Protein AF-A0A6G1B634-F1 (afdb_monomer)

pLDDT: mean 72.4, std 10.97, range [42.94, 87.06]

Mean predicted aligned error: 10.94 Å

Secondary structure (DSSP, 8-state):
-HHHHHHHHHHIIIIIHHHHHHHHHHHHHHHHHHH----GGGHHHHHHHHHHHHHHHHHHHHHHHHHHHHHHHHHHHTT-SS--HHHHHHHHHHHHHHHHHHHHHHHHHHHH-HHHHHHHHHTT-

Organism: Crocuta crocuta (NCBI:txid9678)

Structure (mmCIF, N/CA/C/O backbone):
data_AF-A0A6G1B634-F1
#
_entry.id   AF-A0A6G1B634-F1
#
loop_
_atom_site.group_PDB
_atom_site.id
_atom_site.type_symbol
_atom_site.label_atom_id
_atom_site.label_alt_id
_atom_site.label_comp_id
_atom_site.label_asym_id
_atom_site.label_entity_id
_atom_site.label_seq_id
_atom_site.pdbx_PDB_ins_code
_atom_site.Cartn_x
_atom_site.Cartn_y
_atom_site.Cartn_z
_atom_site.occupancy
_atom_site.B_iso_or_equiv
_atom_site.auth_seq_id
_atom_site.auth_comp_id
_atom_site.auth_asym_id
_atom_site.auth_atom_id
_atom_site.pdbx_PDB_model_num
ATOM 1 N N . THR A 1 1 ? 13.042 -17.537 -17.458 1.00 61.81 1 THR A N 1
ATOM 2 C CA . THR A 1 1 ? 11.681 -18.006 -17.119 1.00 61.81 1 THR A CA 1
ATOM 3 C C . THR A 1 1 ? 11.441 -17.968 -15.617 1.00 61.81 1 THR A C 1
ATOM 5 O O . THR A 1 1 ? 10.359 -17.585 -15.198 1.00 61.81 1 THR A O 1
ATOM 8 N N . ASP A 1 2 ? 12.455 -18.244 -14.795 1.00 77.12 2 ASP A N 1
ATOM 9 C CA . ASP A 1 2 ? 12.355 -18.278 -13.323 1.00 77.12 2 ASP A CA 1
ATOM 10 C C . ASP A 1 2 ? 12.060 -16.916 -12.680 1.00 77.12 2 ASP A C 1
ATOM 12 O O . ASP A 1 2 ? 11.238 -16.825 -11.772 1.00 77.12 2 ASP A O 1
ATOM 16 N N . LEU A 1 3 ? 12.653 -15.837 -13.206 1.00 76.94 3 LEU A N 1
ATOM 17 C CA . LEU A 1 3 ? 12.415 -14.472 -12.718 1.00 76.94 3 LEU A CA 1
ATOM 18 C C . LEU A 1 3 ? 10.942 -14.048 -12.864 1.00 76.94 3 LEU A C 1
ATOM 20 O O . LEU A 1 3 ? 10.392 -13.410 -11.976 1.00 76.94 3 LEU A O 1
ATOM 24 N N . TYR A 1 4 ? 10.291 -14.447 -13.960 1.00 79.31 4 TYR A N 1
ATOM 25 C CA . TYR A 1 4 ? 8.880 -14.154 -14.224 1.00 79.31 4 TYR A CA 1
ATOM 26 C C . TYR A 1 4 ? 7.965 -14.822 -13.191 1.00 79.31 4 TYR A C 1
ATOM 28 O O . TYR A 1 4 ? 7.120 -14.161 -12.585 1.00 79.31 4 TYR A O 1
ATOM 36 N N . TRP A 1 5 ? 8.172 -16.120 -12.949 1.00 83.00 5 TRP A N 1
ATOM 37 C CA . TRP A 1 5 ? 7.410 -16.861 -11.947 1.00 83.00 5 TRP A CA 1
ATOM 38 C C . TRP A 1 5 ? 7.650 -16.303 -10.547 1.00 83.00 5 TRP A C 1
ATOM 40 O O . TRP A 1 5 ? 6.692 -16.100 -9.809 1.00 83.00 5 TRP A O 1
ATOM 50 N N . PHE A 1 6 ? 8.897 -15.977 -10.203 1.00 82.56 6 PHE A N 1
ATOM 51 C CA . PHE A 1 6 ? 9.234 -15.358 -8.923 1.00 82.56 6 PHE A CA 1
ATOM 52 C C . PHE A 1 6 ? 8.510 -14.018 -8.713 1.00 82.56 6 PHE A C 1
ATOM 54 O O . PHE A 1 6 ? 7.868 -13.829 -7.679 1.00 82.56 6 PHE A O 1
ATOM 61 N N . THR A 1 7 ? 8.532 -13.116 -9.703 1.00 79.75 7 THR A N 1
ATOM 62 C CA . THR A 1 7 ? 7.821 -11.828 -9.632 1.00 79.75 7 THR A CA 1
ATOM 63 C C . THR A 1 7 ? 6.310 -12.016 -9.480 1.00 79.75 7 THR A C 1
ATOM 65 O O . THR A 1 7 ? 5.685 -11.321 -8.677 1.00 79.75 7 THR A O 1
ATOM 68 N N . LEU A 1 8 ? 5.715 -12.980 -10.190 1.00 80.19 8 LEU A N 1
ATOM 69 C CA . LEU A 1 8 ? 4.293 -13.299 -10.044 1.00 80.19 8 LEU A CA 1
ATOM 70 C C . LEU A 1 8 ? 3.963 -13.855 -8.661 1.00 80.19 8 LEU A C 1
ATOM 72 O O . LEU A 1 8 ? 3.028 -13.370 -8.026 1.00 80.19 8 LEU A O 1
ATOM 76 N N . TYR A 1 9 ? 4.722 -14.839 -8.173 1.00 85.50 9 TYR A N 1
ATOM 77 C CA . TYR A 1 9 ? 4.512 -15.398 -6.837 1.00 85.50 9 TYR A CA 1
ATOM 78 C C . TYR A 1 9 ? 4.618 -14.315 -5.767 1.00 85.50 9 TYR A C 1
ATOM 80 O O . TYR A 1 9 ? 3.749 -14.230 -4.898 1.00 85.50 9 TYR A O 1
ATOM 88 N N . GLN A 1 10 ? 5.627 -13.447 -5.865 1.00 80.69 10 GLN A N 1
ATOM 89 C CA . GLN A 1 10 ? 5.804 -12.336 -4.940 1.00 80.69 10 GLN A CA 1
ATOM 90 C C . GLN A 1 10 ? 4.615 -11.366 -4.998 1.00 80.69 10 GLN A C 1
ATOM 92 O O . GLN A 1 10 ? 4.092 -10.991 -3.953 1.00 80.69 10 GLN A O 1
ATOM 97 N N . PHE A 1 11 ? 4.120 -11.020 -6.188 1.00 81.25 11 PHE A N 1
ATOM 98 C CA . PHE A 1 11 ? 2.931 -10.180 -6.332 1.00 81.25 11 PHE A CA 1
ATOM 99 C C . PHE A 1 11 ? 1.682 -10.833 -5.717 1.00 81.25 11 PHE A C 1
ATOM 101 O O . PHE A 1 11 ? 0.976 -10.213 -4.924 1.00 81.25 11 PHE A O 1
ATOM 108 N N . PHE A 1 12 ? 1.395 -12.099 -6.017 1.00 81.94 12 PHE A N 1
ATOM 109 C CA . PHE A 1 12 ? 0.183 -12.736 -5.500 1.00 81.94 12 PHE A CA 1
ATOM 110 C C . PHE A 1 12 ? 0.221 -12.942 -3.985 1.00 81.94 12 PHE A C 1
ATOM 112 O O . PHE A 1 12 ? -0.762 -12.644 -3.304 1.00 81.94 12 PHE A O 1
ATOM 119 N N . LEU A 1 13 ? 1.349 -13.413 -3.453 1.00 80.25 13 LEU A N 1
ATOM 120 C CA . LEU A 1 13 ? 1.494 -13.711 -2.029 1.00 80.25 13 LEU A CA 1
ATOM 121 C C . LEU A 1 13 ? 1.646 -12.442 -1.187 1.00 80.25 13 LEU A C 1
ATOM 123 O O . LEU A 1 13 ? 1.010 -12.334 -0.140 1.00 80.25 13 LEU A O 1
ATOM 127 N N . ALA A 1 14 ? 2.457 -11.479 -1.633 1.00 75.62 14 ALA A N 1
ATOM 128 C CA . ALA A 1 14 ? 2.754 -10.277 -0.855 1.00 75.62 14 ALA A CA 1
ATOM 129 C C . ALA A 1 14 ? 1.783 -9.116 -1.121 1.00 75.62 14 ALA A C 1
ATOM 131 O O . ALA A 1 14 ? 1.669 -8.227 -0.277 1.00 75.62 14 ALA A O 1
ATOM 132 N N . PHE A 1 15 ? 1.079 -9.103 -2.260 1.00 74.75 15 PHE A N 1
ATOM 133 C CA . PHE A 1 15 ? 0.182 -8.008 -2.643 1.00 74.75 15 PHE A CA 1
ATOM 134 C C . PHE A 1 15 ? -1.282 -8.459 -2.761 1.00 74.75 15 PHE A C 1
ATOM 136 O O . PHE A 1 15 ? -2.137 -7.996 -2.004 1.00 74.75 15 PHE A O 1
ATOM 143 N N . ALA A 1 16 ? -1.594 -9.388 -3.668 1.00 78.31 16 ALA A N 1
ATOM 144 C CA . ALA A 1 16 ? -2.985 -9.704 -4.007 1.00 78.31 16 ALA A CA 1
ATOM 145 C C . ALA A 1 16 ? -3.751 -10.408 -2.871 1.00 78.31 16 ALA A C 1
ATOM 147 O O . ALA A 1 16 ? -4.859 -9.997 -2.521 1.00 78.31 16 ALA A O 1
ATOM 148 N N . LEU A 1 17 ? -3.165 -11.444 -2.265 1.00 81.38 17 LEU A N 1
ATOM 149 C CA . LEU A 1 17 ? -3.787 -12.204 -1.180 1.00 81.38 17 LEU A CA 1
ATOM 150 C C . LEU A 1 17 ? -4.124 -11.317 0.030 1.00 81.38 17 LEU A C 1
ATOM 152 O O . LEU A 1 17 ? -5.295 -11.295 0.428 1.00 81.38 17 LEU A O 1
ATOM 156 N N . PRO A 1 18 ? -3.178 -10.544 0.604 1.00 79.50 18 PRO A N 1
ATOM 157 C CA . PRO A 1 18 ? -3.514 -9.660 1.711 1.00 79.50 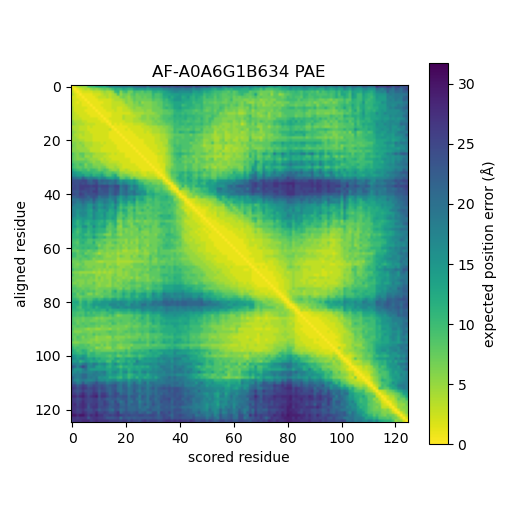18 PRO A CA 1
ATOM 158 C C . PRO A 1 18 ? -4.569 -8.620 1.306 1.00 79.50 18 PRO A C 1
ATOM 160 O O . PRO A 1 18 ? -5.499 -8.391 2.079 1.00 79.50 18 PRO A O 1
ATOM 163 N N . PHE A 1 19 ? -4.522 -8.067 0.086 1.00 79.75 19 PHE A N 1
ATOM 164 C CA . PHE A 1 19 ? -5.516 -7.093 -0.384 1.00 79.75 19 PHE A CA 1
ATOM 165 C C . PHE A 1 19 ? -6.944 -7.661 -0.385 1.00 79.75 19 PHE A C 1
ATOM 167 O O . PHE A 1 19 ? -7.877 -7.016 0.109 1.00 79.75 19 PHE A O 1
ATOM 174 N N . VAL A 1 20 ? -7.118 -8.893 -0.874 1.00 83.12 20 VAL A N 1
ATOM 175 C CA . VAL A 1 20 ? -8.417 -9.585 -0.881 1.00 83.12 20 VAL A CA 1
ATOM 176 C C . VAL A 1 20 ? -8.922 -9.821 0.543 1.00 83.12 20 VAL A C 1
ATOM 178 O O . VAL A 1 20 ? -10.076 -9.504 0.843 1.00 83.12 20 VAL A O 1
ATOM 181 N N . VAL A 1 21 ? -8.065 -10.317 1.441 1.00 83.44 21 VAL A N 1
ATOM 182 C CA . VAL A 1 21 ? -8.430 -10.580 2.845 1.00 83.44 21 VAL A CA 1
ATOM 183 C C . VAL A 1 21 ? -8.894 -9.298 3.545 1.00 83.44 21 VAL A C 1
ATOM 185 O O . VAL A 1 21 ? -9.913 -9.296 4.239 1.00 83.44 21 VAL A O 1
ATOM 188 N N . ILE A 1 22 ? -8.190 -8.189 3.325 1.00 80.06 22 ILE A N 1
ATOM 189 C CA . ILE A 1 22 ? -8.489 -6.876 3.913 1.00 80.06 22 ILE A CA 1
ATOM 190 C C . ILE A 1 22 ? -9.810 -6.325 3.386 1.00 80.06 22 ILE A C 1
ATOM 192 O O . ILE A 1 22 ? -10.651 -5.871 4.167 1.00 80.06 22 ILE A O 1
ATOM 196 N N . THR A 1 23 ? -10.009 -6.394 2.071 1.00 79.81 23 THR A N 1
ATOM 197 C CA . THR A 1 23 ? -11.237 -5.927 1.421 1.00 79.81 23 THR A CA 1
ATOM 198 C C . THR A 1 23 ? -12.437 -6.721 1.928 1.00 79.81 23 THR A C 1
ATOM 200 O O . THR A 1 23 ? -13.432 -6.136 2.362 1.00 79.81 23 THR A O 1
ATOM 203 N N . ALA A 1 24 ? -12.317 -8.051 1.989 1.00 83.06 24 ALA A N 1
ATOM 204 C CA . ALA A 1 24 ? -13.348 -8.920 2.542 1.00 83.06 24 ALA A CA 1
ATOM 205 C C . ALA A 1 24 ? -13.641 -8.588 4.015 1.00 83.06 24 ALA A C 1
ATOM 207 O O . ALA A 1 24 ? -14.805 -8.451 4.398 1.00 83.06 24 ALA A O 1
ATOM 208 N N . ALA A 1 25 ? -12.610 -8.393 4.842 1.00 82.00 25 ALA A N 1
ATOM 209 C CA . ALA A 1 25 ? -12.779 -8.019 6.244 1.00 82.00 25 ALA A CA 1
ATOM 210 C C . ALA A 1 25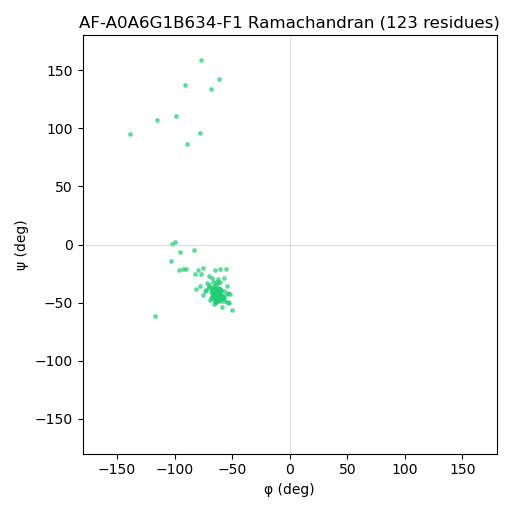 ? -13.504 -6.670 6.405 1.00 82.00 25 ALA A C 1
ATOM 212 O O . ALA A 1 25 ? -14.399 -6.553 7.247 1.00 82.00 25 ALA A O 1
ATOM 213 N N . TYR A 1 26 ? -13.180 -5.665 5.585 1.00 76.56 26 TYR A N 1
ATOM 214 C CA . TYR A 1 26 ? -13.837 -4.356 5.624 1.00 76.56 26 TYR A CA 1
ATOM 215 C C . TYR A 1 26 ? -15.312 -4.435 5.220 1.00 76.56 26 TYR A C 1
ATOM 217 O O . TYR A 1 26 ? -16.173 -3.912 5.933 1.00 76.56 26 TYR A O 1
ATOM 225 N N . VAL A 1 27 ? -15.616 -5.158 4.138 1.00 79.50 27 VAL A N 1
ATOM 226 C CA . VAL A 1 27 ? -16.997 -5.405 3.700 1.00 79.50 27 VAL A CA 1
ATOM 227 C C . VAL A 1 27 ? -17.789 -6.101 4.809 1.00 79.50 27 VAL A C 1
ATOM 229 O O . VAL A 1 27 ? -18.877 -5.644 5.160 1.00 79.50 27 VAL A O 1
ATOM 232 N N . ARG A 1 28 ? -17.221 -7.134 5.450 1.00 80.38 28 ARG A N 1
ATOM 233 C CA . ARG A 1 28 ? -17.853 -7.817 6.593 1.00 80.38 28 ARG A CA 1
ATOM 234 C C . ARG A 1 28 ? -18.098 -6.867 7.768 1.00 80.38 28 ARG A C 1
ATOM 236 O O . ARG A 1 28 ? -19.150 -6.952 8.399 1.00 80.38 28 ARG A O 1
ATOM 243 N N . ILE A 1 29 ? -17.167 -5.956 8.068 1.00 76.00 29 ILE A N 1
ATOM 244 C CA . ILE A 1 29 ? -17.319 -4.953 9.137 1.00 76.00 29 ILE A CA 1
ATOM 245 C C . ILE A 1 29 ? -18.439 -3.954 8.820 1.00 76.00 29 ILE A C 1
ATOM 247 O O . ILE A 1 29 ? -19.227 -3.634 9.715 1.00 76.00 29 ILE A O 1
ATOM 251 N N . LEU A 1 30 ? -18.510 -3.457 7.582 1.00 73.56 30 LEU A N 1
ATOM 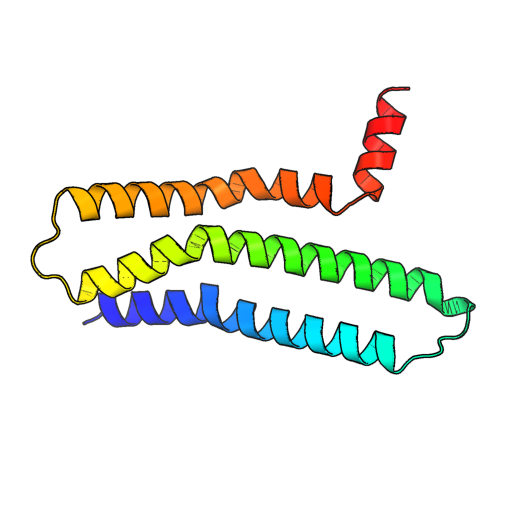252 C CA . LEU A 1 30 ? -19.557 -2.535 7.138 1.00 73.56 30 LEU A CA 1
ATOM 253 C C . LEU A 1 30 ? -20.933 -3.199 7.165 1.00 73.56 30 LEU A C 1
ATOM 255 O O . LEU A 1 30 ? -21.855 -2.657 7.773 1.00 73.56 30 LEU A O 1
ATOM 259 N N . GLN A 1 31 ? -21.046 -4.413 6.620 1.00 78.00 31 GLN A N 1
ATOM 260 C CA . GLN A 1 31 ? -22.271 -5.211 6.684 1.00 78.00 31 GLN A CA 1
ATOM 261 C C . GLN A 1 31 ? -22.719 -5.388 8.137 1.00 78.00 31 GLN A C 1
ATOM 263 O O . GLN A 1 31 ? -23.842 -5.055 8.497 1.00 78.00 31 GLN A O 1
ATOM 268 N N . ARG A 1 32 ? -21.809 -5.800 9.028 1.00 72.06 32 ARG A N 1
ATOM 269 C CA . ARG A 1 32 ? -22.128 -5.986 10.448 1.00 72.06 32 ARG A CA 1
ATOM 270 C C . ARG A 1 32 ? -22.565 -4.687 11.143 1.00 72.06 32 ARG A C 1
ATOM 272 O O . ARG A 1 32 ? -23.319 -4.759 12.108 1.00 72.06 32 ARG A O 1
ATOM 279 N N . MET A 1 33 ? -22.086 -3.524 10.693 1.00 65.62 33 MET A N 1
ATOM 280 C CA . MET A 1 33 ? -22.492 -2.211 11.208 1.00 65.62 33 MET A CA 1
ATOM 281 C C . MET A 1 33 ? -23.907 -1.837 10.767 1.00 65.62 33 MET A C 1
ATOM 283 O O . MET A 1 33 ? -24.656 -1.301 11.576 1.00 65.62 33 MET A O 1
ATOM 287 N N . MET A 1 34 ? -24.268 -2.151 9.525 1.00 68.06 34 MET A N 1
ATOM 288 C CA . MET A 1 34 ? -25.613 -1.912 9.004 1.00 68.06 34 MET A CA 1
ATOM 289 C C . MET A 1 34 ? -26.645 -2.875 9.603 1.00 68.06 34 MET A C 1
ATOM 291 O O . MET A 1 34 ? -27.786 -2.488 9.820 1.00 68.06 34 MET A O 1
ATOM 295 N N . SER A 1 35 ? -26.251 -4.116 9.908 1.00 66.38 35 SER A N 1
ATOM 296 C CA . SER A 1 35 ? -27.182 -5.173 10.332 1.00 66.38 35 SER A CA 1
ATOM 297 C C . SER A 1 35 ? -27.324 -5.360 11.849 1.00 66.38 35 SER A C 1
ATOM 299 O O . SER A 1 35 ? -28.098 -6.209 12.272 1.00 66.38 35 SER A O 1
ATOM 301 N N . SER A 1 36 ? -26.541 -4.679 12.696 1.00 58.34 36 SER A N 1
ATOM 302 C CA . SER A 1 36 ? -26.529 -4.959 14.145 1.00 58.34 36 SER A CA 1
ATOM 303 C C . SER A 1 36 ? -27.045 -3.807 15.008 1.00 58.34 36 SER A C 1
ATOM 305 O O . SER A 1 36 ? -26.295 -2.878 15.309 1.00 58.34 36 SER A O 1
ATOM 307 N N . VAL A 1 37 ? -28.248 -3.969 15.562 1.00 59.72 37 VAL A N 1
ATOM 308 C CA . VAL A 1 37 ? -28.657 -3.338 16.828 1.00 59.72 37 VAL A CA 1
ATOM 309 C C . VAL A 1 37 ? -28.026 -4.162 17.957 1.00 59.72 37 VAL A C 1
ATOM 311 O O . VAL A 1 37 ? -28.501 -5.243 18.287 1.00 59.72 37 VAL A O 1
ATOM 314 N N . ALA A 1 38 ? -26.866 -3.746 18.470 1.00 58.66 38 ALA A N 1
ATOM 315 C CA . ALA A 1 38 ? -26.132 -4.526 19.473 1.00 58.66 38 ALA A CA 1
ATOM 316 C C . ALA A 1 38 ? -26.534 -4.138 20.909 1.00 58.66 38 ALA A C 1
ATOM 318 O O . ALA A 1 38 ? -26.593 -2.939 21.197 1.00 58.66 38 ALA A O 1
ATOM 319 N N . PRO A 1 39 ? -26.720 -5.106 21.829 1.00 57.75 39 PRO A N 1
ATOM 320 C CA . PRO A 1 39 ? -26.950 -4.818 23.243 1.00 57.75 39 PRO A CA 1
ATOM 321 C C . PRO A 1 39 ? -25.754 -4.072 23.860 1.00 57.75 39 PRO A C 1
ATOM 323 O O . PRO A 1 39 ? -24.591 -4.327 23.527 1.00 57.75 39 PRO A O 1
ATOM 326 N N . ALA A 1 40 ? -26.041 -3.126 24.760 1.00 61.41 40 ALA A N 1
ATOM 327 C CA . ALA A 1 40 ? -25.069 -2.161 25.284 1.00 61.41 40 ALA A CA 1
ATOM 328 C C . ALA A 1 40 ? -23.836 -2.805 25.955 1.00 61.41 40 ALA A C 1
ATOM 330 O O . ALA A 1 40 ? -22.743 -2.240 25.883 1.00 61.41 40 ALA A O 1
ATOM 331 N N . SER A 1 41 ? -23.978 -4.006 26.528 1.00 59.47 41 SER A N 1
ATOM 332 C CA . SER A 1 41 ? -22.932 -4.707 27.290 1.00 59.47 41 SER A CA 1
ATOM 333 C C . SER A 1 41 ? -21.730 -5.169 26.453 1.00 59.47 41 SER A C 1
ATOM 335 O O . SER A 1 41 ? -20.615 -5.209 26.963 1.00 59.47 41 SER A O 1
ATOM 337 N N . GLN A 1 42 ? -21.907 -5.457 25.158 1.00 61.88 42 GLN A N 1
ATOM 338 C CA . GLN A 1 42 ? -20.810 -5.884 24.268 1.00 61.88 42 GLN A CA 1
ATOM 339 C C . GLN A 1 42 ? -20.303 -4.773 23.337 1.00 61.88 42 GLN A C 1
ATOM 341 O O . GLN A 1 42 ? -19.384 -4.979 22.535 1.00 61.88 42 GLN A O 1
ATOM 346 N N . ARG A 1 43 ? -20.877 -3.570 23.439 1.00 66.19 43 ARG A N 1
ATOM 347 C CA . ARG A 1 43 ? -20.574 -2.449 22.543 1.00 66.19 43 ARG A CA 1
ATOM 348 C C . ARG A 1 43 ? -19.110 -2.008 22.648 1.00 66.19 43 ARG A C 1
ATOM 350 O O . ARG A 1 43 ? -18.488 -1.764 21.617 1.00 66.19 43 ARG A O 1
ATOM 357 N N . SER A 1 44 ? -18.534 -1.960 23.851 1.00 65.19 44 SER A N 1
ATOM 358 C CA . SER A 1 44 ? -17.154 -1.493 24.077 1.00 65.19 44 SER A CA 1
ATOM 35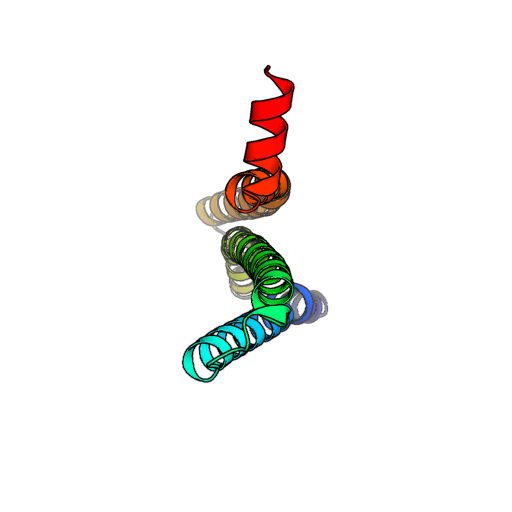9 C C . SER A 1 44 ? -16.092 -2.444 23.502 1.00 65.19 44 SER A C 1
ATOM 361 O O . SER A 1 44 ? -15.189 -1.996 22.793 1.00 65.19 44 SER A O 1
ATOM 363 N N . ILE A 1 45 ? -16.232 -3.756 23.729 1.00 67.06 45 ILE A N 1
ATOM 364 C CA . ILE A 1 45 ? -15.321 -4.789 23.206 1.00 67.06 45 ILE A CA 1
ATOM 365 C C . ILE A 1 45 ? -15.372 -4.800 21.675 1.00 67.06 45 ILE A C 1
ATOM 367 O O . ILE A 1 45 ? -14.337 -4.759 21.010 1.00 67.06 45 ILE A O 1
ATOM 371 N N . ARG A 1 46 ? -16.579 -4.748 21.099 1.00 66.75 46 ARG A N 1
ATOM 372 C CA . ARG A 1 46 ? -16.779 -4.738 19.645 1.00 66.75 46 ARG A CA 1
ATOM 373 C C . ARG A 1 46 ? -16.196 -3.489 18.980 1.00 66.75 46 ARG A C 1
ATOM 375 O O . ARG A 1 46 ? -15.605 -3.589 17.905 1.00 66.75 46 ARG A O 1
ATOM 382 N N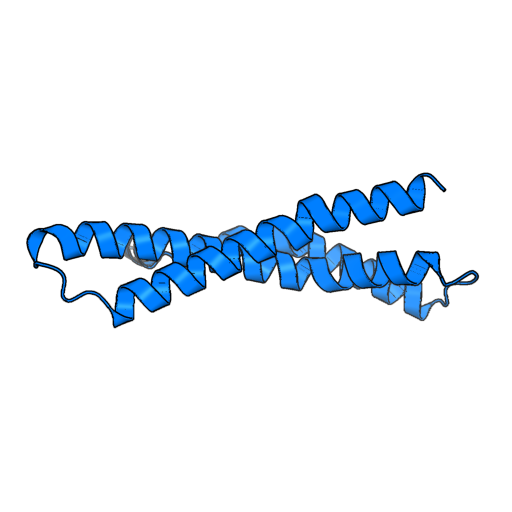 . LEU A 1 47 ? -16.320 -2.325 19.623 1.00 67.88 47 LEU A N 1
ATOM 383 C CA . LEU A 1 47 ? -15.702 -1.077 19.162 1.00 67.88 47 LEU A CA 1
ATOM 384 C C . LEU A 1 47 ? -14.170 -1.148 19.206 1.00 67.88 47 LEU A C 1
ATOM 386 O O . LEU A 1 47 ? -13.522 -0.706 18.256 1.00 67.88 47 LEU A O 1
ATOM 390 N N . ARG A 1 48 ? -13.588 -1.742 20.257 1.00 67.31 48 ARG A N 1
ATOM 391 C CA . ARG A 1 48 ? -12.133 -1.922 20.378 1.00 67.31 48 ARG A CA 1
ATOM 392 C C . ARG A 1 48 ? -11.587 -2.839 19.284 1.00 67.31 48 ARG A C 1
ATOM 394 O O . ARG A 1 48 ? -10.656 -2.437 18.590 1.00 67.31 48 ARG A O 1
ATOM 401 N N . THR A 1 49 ? -12.188 -4.010 19.073 1.00 67.69 49 THR A N 1
ATOM 402 C CA . THR A 1 49 ? -11.773 -4.940 18.007 1.00 67.69 49 THR A CA 1
ATOM 403 C C . THR A 1 49 ? -11.906 -4.294 16.629 1.00 67.69 49 THR A C 1
ATOM 405 O O . THR A 1 49 ? -10.965 -4.325 15.843 1.00 67.69 49 THR A O 1
ATOM 408 N N . LYS A 1 50 ? -13.020 -3.597 16.363 1.00 68.12 50 LYS A N 1
ATOM 409 C CA . LYS A 1 50 ? -13.234 -2.865 15.104 1.00 68.12 50 LYS A CA 1
ATOM 410 C C . LYS A 1 50 ? -12.178 -1.783 14.870 1.00 68.12 50 LYS A C 1
ATOM 412 O O . LYS A 1 50 ? -11.735 -1.598 13.738 1.00 68.12 50 LYS A O 1
ATOM 417 N N . ARG A 1 51 ? -11.775 -1.068 15.924 1.00 68.44 51 ARG A N 1
ATOM 418 C CA . ARG A 1 51 ? -10.715 -0.060 15.849 1.00 68.44 51 ARG A CA 1
ATOM 419 C C . ARG A 1 51 ? -9.383 -0.694 15.459 1.00 68.44 51 ARG A C 1
ATOM 421 O O . ARG A 1 51 ? -8.754 -0.202 14.534 1.00 68.44 51 ARG A O 1
ATOM 428 N N . VAL A 1 52 ? -9.004 -1.800 16.103 1.00 68.25 52 VAL A N 1
ATOM 429 C CA . VAL A 1 52 ? -7.783 -2.554 15.767 1.00 68.25 52 VAL A CA 1
ATOM 430 C C . VAL A 1 52 ? -7.817 -3.027 14.313 1.00 68.25 52 VAL A C 1
ATOM 432 O O . VAL A 1 52 ? -6.847 -2.814 13.590 1.00 68.25 52 VAL A O 1
ATOM 435 N N . THR A 1 53 ? -8.942 -3.578 13.842 1.00 71.31 53 THR A N 1
ATOM 436 C CA . THR A 1 53 ? -9.059 -4.023 12.446 1.00 71.31 53 THR A CA 1
ATOM 437 C C . THR A 1 53 ? -9.005 -2.858 11.459 1.00 71.31 53 THR A C 1
ATOM 439 O O . THR A 1 53 ? -8.311 -2.955 10.455 1.00 71.31 53 THR A O 1
ATOM 442 N N . ARG A 1 54 ? -9.662 -1.724 11.742 1.00 70.88 54 ARG A N 1
ATOM 443 C CA . ARG A 1 54 ? -9.558 -0.511 10.909 1.00 70.88 54 ARG A CA 1
ATOM 444 C C . ARG A 1 54 ? -8.120 0.015 10.853 1.00 70.88 54 ARG A C 1
ATOM 446 O O . ARG A 1 54 ? -7.693 0.464 9.795 1.00 70.88 54 ARG A O 1
ATOM 453 N N . THR A 1 55 ? -7.381 -0.068 11.960 1.00 68.12 55 THR A N 1
ATOM 454 C CA . THR A 1 55 ? -5.954 0.272 11.995 1.00 68.12 55 THR A CA 1
ATOM 455 C C . THR A 1 55 ? -5.122 -0.655 11.131 1.00 68.12 55 THR A C 1
ATOM 457 O O . THR A 1 55 ? -4.371 -0.165 10.294 1.00 68.12 55 THR A O 1
ATOM 460 N N . ALA A 1 56 ? -5.307 -1.967 11.263 1.00 70.44 56 ALA A N 1
ATOM 461 C CA . ALA A 1 56 ? -4.636 -2.939 10.407 1.00 70.44 56 ALA A CA 1
ATOM 462 C C . ALA A 1 56 ? -4.930 -2.681 8.917 1.00 70.44 56 ALA A C 1
ATOM 464 O O . ALA A 1 56 ? -4.006 -2.619 8.117 1.00 70.44 56 ALA A O 1
ATOM 465 N N . ILE A 1 57 ? -6.193 -2.418 8.559 1.00 70.12 57 ILE A N 1
ATOM 466 C CA . ILE A 1 57 ? -6.596 -2.094 7.182 1.00 70.12 57 ILE A CA 1
ATOM 467 C C . ILE A 1 57 ? -5.863 -0.850 6.664 1.00 70.12 57 ILE A C 1
ATOM 469 O O . ILE A 1 57 ? -5.350 -0.874 5.552 1.00 70.12 57 ILE A O 1
ATOM 473 N N . ALA A 1 58 ? -5.790 0.229 7.449 1.00 72.19 58 ALA A N 1
ATOM 474 C CA . ALA A 1 58 ? -5.107 1.448 7.018 1.00 72.19 58 ALA A CA 1
ATOM 475 C C . ALA A 1 58 ? -3.602 1.232 6.806 1.00 72.19 58 ALA A C 1
ATOM 477 O O . ALA A 1 58 ? -3.067 1.712 5.812 1.00 72.19 58 ALA A O 1
ATOM 478 N N . ILE A 1 59 ? -2.939 0.481 7.698 1.00 72.69 59 ILE A N 1
ATOM 479 C CA . ILE A 1 59 ? -1.521 0.109 7.539 1.00 72.69 59 ILE A CA 1
ATOM 480 C C . ILE A 1 59 ? -1.336 -0.632 6.219 1.00 72.69 59 ILE A C 1
ATOM 482 O O . ILE A 1 59 ? -0.452 -0.302 5.435 1.00 72.69 59 ILE A O 1
ATOM 486 N N . CYS A 1 60 ? -2.206 -1.597 5.939 1.00 73.94 60 CYS A N 1
ATOM 487 C CA . CYS A 1 60 ? -2.103 -2.362 4.714 1.00 73.94 60 CYS A CA 1
ATOM 488 C C . CYS A 1 60 ? -2.429 -1.540 3.459 1.00 73.94 60 CYS A C 1
ATOM 490 O O . CYS A 1 60 ? -1.772 -1.721 2.445 1.00 73.94 60 CYS A O 1
ATOM 492 N N . LEU A 1 61 ? -3.389 -0.610 3.503 1.00 76.25 61 LEU A N 1
ATOM 493 C CA . LEU A 1 61 ? -3.646 0.306 2.384 1.00 76.25 61 LEU A CA 1
ATOM 494 C C . LEU A 1 61 ? -2.425 1.177 2.078 1.00 76.25 61 LEU A C 1
ATOM 496 O O . LEU A 1 61 ? -2.063 1.318 0.914 1.00 76.25 61 LEU A O 1
ATOM 500 N N . VAL A 1 62 ? -1.768 1.714 3.109 1.00 77.12 62 VAL A N 1
ATOM 501 C CA . VAL A 1 62 ? -0.521 2.476 2.948 1.00 77.12 62 VAL A CA 1
ATOM 502 C C . VAL A 1 62 ? 0.578 1.589 2.365 1.00 77.12 62 VAL A C 1
ATOM 504 O O . VAL A 1 62 ? 1.212 1.986 1.392 1.00 77.12 62 VAL A O 1
ATOM 507 N N . PHE A 1 63 ? 0.723 0.359 2.868 1.00 78.62 63 PHE A N 1
ATOM 508 C CA . PHE A 1 63 ? 1.630 -0.638 2.299 1.00 78.62 63 PHE A CA 1
ATOM 509 C C . PHE A 1 63 ? 1.368 -0.842 0.803 1.00 78.62 63 PHE A C 1
ATOM 511 O O . PHE A 1 63 ? 2.296 -0.750 0.002 1.00 78.62 63 PHE A O 1
ATOM 518 N N . PHE A 1 64 ? 0.112 -1.045 0.399 1.00 78.25 64 PHE A N 1
ATOM 519 C CA . PHE A 1 64 ? -0.224 -1.242 -1.009 1.00 78.25 64 PHE A CA 1
ATOM 520 C C . PHE A 1 64 ? 0.058 -0.011 -1.857 1.00 78.25 64 PHE A C 1
ATOM 522 O O . PHE A 1 64 ? 0.635 -0.155 -2.924 1.00 78.25 64 PHE A O 1
ATOM 529 N N . VAL A 1 65 ? -0.299 1.190 -1.404 1.00 79.88 65 VAL A N 1
ATOM 530 C CA . VAL A 1 65 ? -0.050 2.421 -2.171 1.00 79.8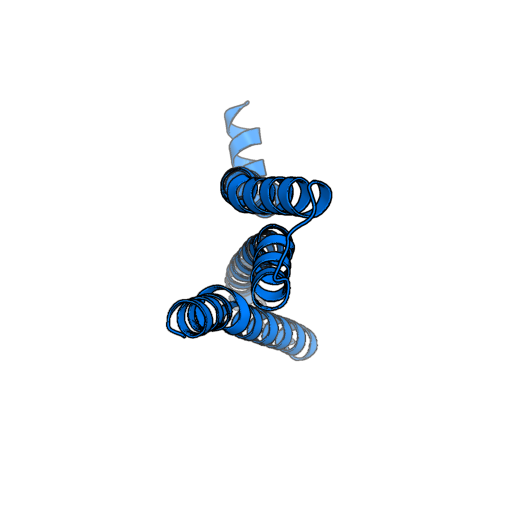8 65 VAL A CA 1
ATOM 531 C C . VAL A 1 65 ? 1.452 2.671 -2.342 1.00 79.88 65 VAL A C 1
ATOM 533 O O . VAL A 1 65 ? 1.883 3.062 -3.424 1.00 79.88 65 VAL A O 1
ATOM 536 N N . CYS A 1 66 ? 2.259 2.388 -1.316 1.00 82.69 66 CYS A N 1
ATOM 537 C CA . CYS A 1 66 ? 3.712 2.538 -1.381 1.00 82.69 66 CYS A CA 1
ATOM 538 C C . CYS A 1 66 ? 4.386 1.486 -2.274 1.00 82.69 66 CYS A C 1
ATOM 540 O O . CYS A 1 66 ? 5.340 1.811 -2.977 1.00 82.69 66 CYS A O 1
ATOM 542 N N . TRP A 1 67 ? 3.898 0.243 -2.269 1.00 82.25 67 TRP A N 1
ATOM 543 C CA . TRP A 1 67 ? 4.501 -0.863 -3.023 1.00 82.25 67 TRP A CA 1
ATOM 544 C C . TRP A 1 67 ? 3.910 -1.075 -4.424 1.00 82.25 67 TRP A C 1
ATOM 546 O O . TRP A 1 67 ? 4.574 -1.655 -5.282 1.00 82.25 67 TRP A O 1
ATOM 556 N N . ALA A 1 68 ? 2.696 -0.596 -4.696 1.00 81.38 68 ALA A N 1
ATOM 557 C CA . ALA A 1 68 ? 2.041 -0.698 -6.000 1.00 81.38 68 ALA A CA 1
ATOM 558 C C . ALA A 1 68 ? 2.897 -0.165 -7.162 1.00 81.38 68 ALA A C 1
ATOM 560 O O . ALA A 1 68 ? 3.068 -0.910 -8.128 1.00 81.38 68 ALA A O 1
ATOM 561 N N . PRO A 1 69 ? 3.477 1.054 -7.109 1.00 83.81 69 PRO A N 1
ATOM 562 C CA . PRO A 1 69 ? 4.283 1.549 -8.222 1.00 83.81 69 PRO A CA 1
ATOM 563 C C . PRO A 1 69 ? 5.514 0.674 -8.475 1.00 83.81 69 PRO A C 1
ATOM 565 O O . PRO A 1 69 ? 5.884 0.476 -9.628 1.00 83.81 69 PRO A O 1
ATOM 568 N N . TYR A 1 70 ? 6.105 0.085 -7.430 1.00 84.38 70 TYR A N 1
ATOM 569 C CA . TYR A 1 70 ? 7.225 -0.843 -7.579 1.00 84.38 70 TYR A CA 1
ATOM 570 C C . TYR A 1 70 ? 6.803 -2.121 -8.313 1.00 84.38 70 TYR A C 1
ATOM 572 O O . TYR A 1 70 ? 7.414 -2.472 -9.320 1.00 84.38 70 TYR A O 1
ATOM 580 N N . TYR A 1 71 ? 5.727 -2.781 -7.871 1.00 81.06 71 TYR A N 1
ATOM 581 C CA . TYR A 1 71 ? 5.247 -4.012 -8.509 1.00 81.06 71 TYR A CA 1
ATOM 582 C C . TYR A 1 71 ? 4.766 -3.787 -9.948 1.00 81.06 71 TYR A C 1
ATOM 584 O O . TYR A 1 71 ? 5.035 -4.613 -10.819 1.00 81.06 71 TYR A O 1
ATOM 592 N N . VAL A 1 72 ? 4.104 -2.659 -10.225 1.00 83.69 72 VAL A N 1
ATOM 593 C CA . VAL A 1 72 ? 3.699 -2.286 -11.590 1.00 83.69 72 VAL A CA 1
ATOM 594 C C . VAL A 1 72 ? 4.928 -2.097 -12.475 1.00 83.69 72 VAL A C 1
ATOM 596 O O . VAL A 1 72 ? 4.990 -2.675 -13.559 1.00 83.69 72 VAL A O 1
ATOM 599 N N . LEU A 1 73 ? 5.937 -1.353 -12.009 1.00 83.69 73 LEU A N 1
ATOM 600 C CA . LEU A 1 73 ? 7.160 -1.143 -12.782 1.00 83.69 73 LEU A CA 1
ATOM 601 C C . LEU A 1 73 ? 7.934 -2.448 -12.993 1.00 83.69 73 LEU A C 1
ATOM 603 O O . LEU A 1 73 ? 8.402 -2.703 -14.102 1.00 83.69 73 LEU A O 1
ATOM 607 N N . GLN A 1 74 ? 7.992 -3.317 -11.985 1.00 81.50 74 GLN A N 1
ATOM 608 C CA . GLN A 1 74 ? 8.620 -4.633 -12.084 1.00 81.50 74 GLN A CA 1
ATOM 609 C C . GLN A 1 74 ? 7.927 -5.528 -13.126 1.00 81.50 74 GLN A C 1
ATOM 611 O O . GLN A 1 74 ? 8.602 -6.202 -13.904 1.00 81.50 74 GLN A O 1
ATOM 616 N N . LEU A 1 75 ? 6.592 -5.482 -13.210 1.00 80.25 75 LEU A N 1
ATOM 617 C CA . LEU A 1 75 ? 5.836 -6.169 -14.259 1.00 80.25 75 LEU A CA 1
ATOM 618 C C . LEU A 1 75 ? 6.102 -5.568 -15.644 1.00 80.25 75 LEU A C 1
ATOM 620 O O . LEU A 1 75 ? 6.303 -6.314 -16.597 1.00 80.25 75 LEU A O 1
ATOM 624 N N . THR A 1 76 ? 6.161 -4.239 -15.770 1.00 80.69 76 THR A N 1
ATOM 625 C CA . THR A 1 76 ? 6.468 -3.592 -17.060 1.00 80.69 76 THR A CA 1
ATOM 626 C C . THR A 1 76 ? 7.899 -3.858 -17.532 1.00 80.69 76 THR A C 1
ATOM 628 O O . THR A 1 76 ? 8.124 -4.004 -18.731 1.00 80.69 76 THR A O 1
ATOM 631 N N . GLN A 1 77 ? 8.859 -4.005 -16.611 1.00 79.88 77 GLN A N 1
ATOM 632 C CA . GLN A 1 77 ? 10.247 -4.338 -16.934 1.00 79.88 77 GLN A CA 1
ATOM 633 C C . GLN A 1 77 ? 10.363 -5.692 -17.650 1.00 79.88 77 GLN A C 1
ATOM 635 O O . GLN A 1 77 ? 11.223 -5.846 -18.511 1.00 79.88 77 GLN A O 1
ATOM 640 N N . LEU A 1 78 ? 9.482 -6.655 -17.350 1.00 75.31 78 LEU A N 1
ATOM 641 C CA . LEU A 1 78 ? 9.466 -7.964 -18.019 1.00 75.31 78 LEU A CA 1
ATOM 642 C C . LEU A 1 78 ? 9.121 -7.869 -19.517 1.00 75.31 78 LEU A C 1
ATOM 644 O O . LEU A 1 78 ? 9.481 -8.768 -20.273 1.00 75.31 78 LEU A O 1
ATOM 648 N N . TYR A 1 79 ? 8.460 -6.790 -19.949 1.00 76.56 79 TYR A N 1
ATOM 649 C CA . TYR A 1 79 ? 8.069 -6.561 -21.345 1.00 76.56 79 TYR A CA 1
ATOM 650 C C . TYR A 1 79 ? 8.969 -5.552 -22.076 1.00 76.56 79 TYR A C 1
ATOM 652 O O . TYR A 1 79 ? 8.920 -5.464 -23.302 1.00 76.56 79 TYR A O 1
ATOM 660 N N . ILE A 1 80 ? 9.800 -4.790 -21.356 1.00 78.25 80 ILE A N 1
ATOM 661 C CA . ILE A 1 80 ? 10.671 -3.760 -21.934 1.00 78.25 80 ILE A CA 1
ATOM 662 C C . ILE A 1 80 ? 12.086 -4.318 -22.110 1.00 78.25 80 ILE A C 1
ATOM 664 O O . ILE A 1 80 ? 12.825 -4.496 -21.147 1.00 78.25 80 ILE A O 1
ATOM 668 N N . SER A 1 81 ? 12.511 -4.519 -23.359 1.00 70.38 81 SER A N 1
ATOM 669 C CA . SER A 1 81 ? 13.866 -5.006 -23.664 1.00 70.38 81 SER A CA 1
ATOM 670 C C . SER A 1 81 ? 14.964 -3.942 -23.508 1.00 70.38 81 SER A C 1
ATOM 672 O O . SER A 1 81 ? 16.136 -4.294 -23.392 1.00 70.38 81 SER A O 1
ATOM 674 N N . ARG A 1 82 ? 14.619 -2.643 -23.532 1.00 76.31 82 ARG A N 1
ATOM 675 C CA . ARG A 1 82 ? 15.565 -1.519 -23.378 1.00 76.31 82 ARG A CA 1
ATOM 676 C C . ARG A 1 82 ? 14.977 -0.419 -22.483 1.00 76.31 82 ARG A C 1
ATOM 678 O O . ARG A 1 82 ? 14.223 0.417 -22.980 1.00 76.31 82 ARG A O 1
ATOM 685 N N . PRO A 1 83 ? 15.282 -0.408 -21.175 1.00 76.31 83 PRO A N 1
ATOM 686 C CA . PRO A 1 83 ? 14.779 0.622 -20.275 1.00 76.31 83 PRO A CA 1
ATOM 687 C C . PRO A 1 83 ? 15.407 1.985 -20.594 1.00 76.31 83 PRO A C 1
ATOM 689 O O . PRO A 1 83 ? 16.617 2.109 -20.773 1.00 76.31 83 PRO A O 1
ATOM 692 N N . THR A 1 84 ? 14.576 3.022 -20.658 1.00 85.00 84 THR A N 1
ATOM 693 C CA . THR A 1 84 ? 15.010 4.419 -20.806 1.00 85.00 84 THR A CA 1
ATOM 694 C C . THR A 1 84 ? 15.536 4.963 -19.472 1.00 85.00 84 THR A C 1
ATOM 696 O O . THR A 1 84 ? 15.141 4.482 -18.411 1.00 85.00 84 THR A O 1
ATOM 699 N N . LEU A 1 85 ? 16.357 6.021 -19.489 1.00 83.62 85 LEU A N 1
ATOM 700 C CA . LEU A 1 85 ? 16.822 6.693 -18.259 1.00 83.62 85 LEU A CA 1
ATOM 701 C C . LEU A 1 85 ? 15.659 7.084 -17.332 1.00 83.62 85 LEU A C 1
ATOM 703 O O . LEU A 1 85 ? 15.710 6.824 -16.134 1.00 83.62 85 LEU A O 1
ATOM 707 N N . THR A 1 86 ? 14.568 7.612 -17.891 1.00 84.50 86 THR A N 1
ATOM 708 C CA . THR A 1 86 ? 13.346 7.947 -17.143 1.00 84.50 86 THR A CA 1
ATOM 709 C C . THR A 1 86 ? 12.763 6.745 -16.402 1.00 84.50 86 THR A C 1
ATOM 711 O O . THR A 1 86 ? 12.349 6.884 -15.256 1.00 84.50 86 THR A O 1
ATOM 714 N N . PHE A 1 87 ? 12.772 5.557 -17.016 1.00 84.62 87 PHE A N 1
ATOM 715 C CA . PHE A 1 87 ? 12.287 4.326 -16.389 1.00 84.62 87 PHE A CA 1
ATOM 716 C C . PHE A 1 87 ? 13.146 3.937 -15.182 1.00 84.62 87 PHE A C 1
ATOM 718 O O . PHE A 1 87 ? 12.611 3.579 -14.138 1.00 84.62 87 PHE A O 1
ATOM 725 N N . VAL A 1 88 ? 14.470 4.073 -15.296 1.00 84.44 88 VAL A N 1
ATOM 726 C CA . VAL A 1 88 ? 15.407 3.799 -14.195 1.00 84.44 88 VAL A CA 1
ATOM 727 C C . VAL A 1 88 ? 15.178 4.759 -13.025 1.00 84.44 88 VAL A C 1
ATOM 729 O O . VAL A 1 88 ? 15.139 4.323 -11.874 1.00 84.44 88 VAL A O 1
ATOM 732 N N . TYR A 1 89 ? 14.974 6.053 -13.289 1.00 87.06 89 TYR A N 1
ATOM 733 C CA . TYR A 1 89 ? 14.633 7.017 -12.237 1.00 87.06 89 TYR A CA 1
ATOM 734 C C . TYR A 1 89 ? 13.282 6.706 -11.583 1.00 87.06 89 TYR A C 1
ATOM 736 O O . TYR A 1 89 ? 13.188 6.720 -10.357 1.00 87.06 89 TYR A O 1
ATOM 744 N N . LEU A 1 90 ? 12.259 6.365 -12.373 1.00 86.75 90 LEU A N 1
ATOM 745 C CA . LEU A 1 90 ? 10.941 5.991 -11.851 1.00 86.75 90 LEU A CA 1
ATOM 746 C C . LEU A 1 90 ? 11.006 4.724 -10.991 1.00 86.75 90 LEU A C 1
ATOM 748 O O . LEU A 1 90 ? 10.395 4.672 -9.928 1.00 86.75 90 LEU A O 1
ATOM 752 N N . TYR A 1 91 ? 11.784 3.730 -11.419 1.00 85.31 91 TYR A N 1
ATOM 753 C CA . TYR A 1 91 ? 11.996 2.488 -10.681 1.00 85.31 91 TYR A CA 1
ATOM 754 C C . TYR A 1 91 ? 12.692 2.741 -9.336 1.00 85.31 91 TYR A C 1
ATOM 756 O O . TYR A 1 91 ? 12.240 2.252 -8.300 1.00 85.31 91 TYR A O 1
ATOM 764 N N . ASN A 1 92 ? 13.737 3.575 -9.324 1.00 84.69 92 ASN A N 1
ATOM 765 C CA . ASN A 1 92 ? 14.422 3.978 -8.091 1.00 84.69 92 ASN A CA 1
ATOM 766 C C . ASN A 1 92 ? 13.530 4.824 -7.165 1.00 84.69 92 ASN A C 1
ATOM 768 O O . ASN A 1 92 ? 13.588 4.682 -5.942 1.00 84.69 92 ASN A O 1
ATOM 772 N N . ALA A 1 93 ? 12.671 5.680 -7.718 1.00 84.94 93 ALA A N 1
ATOM 773 C CA . ALA A 1 93 ? 11.693 6.421 -6.926 1.00 84.94 93 ALA A CA 1
ATOM 774 C C . ALA A 1 93 ? 10.644 5.477 -6.313 1.00 84.94 93 ALA A C 1
ATOM 776 O O . ALA A 1 93 ? 10.320 5.592 -5.132 1.00 84.94 93 ALA A O 1
ATOM 777 N N . ALA A 1 94 ? 10.159 4.500 -7.083 1.00 86.00 94 ALA A N 1
ATOM 778 C CA . ALA A 1 94 ? 9.171 3.531 -6.626 1.00 86.00 94 ALA A CA 1
ATOM 779 C C . ALA A 1 94 ? 9.719 2.591 -5.544 1.00 86.00 94 ALA A C 1
ATOM 781 O O . ALA A 1 94 ? 9.030 2.339 -4.557 1.00 86.00 94 ALA A O 1
ATOM 782 N N . ILE A 1 95 ? 10.963 2.114 -5.678 1.00 83.62 95 ILE A N 1
ATOM 783 C CA . ILE A 1 95 ? 11.585 1.287 -4.636 1.00 83.62 95 ILE A CA 1
ATOM 784 C C . ILE A 1 95 ? 11.839 2.106 -3.362 1.00 83.62 95 ILE A C 1
ATOM 786 O O . ILE A 1 95 ? 11.561 1.635 -2.261 1.00 83.62 95 ILE A O 1
ATOM 790 N N . SER A 1 96 ? 12.259 3.370 -3.504 1.00 84.00 96 SER A N 1
ATOM 791 C CA . SER A 1 96 ? 12.408 4.306 -2.381 1.00 84.00 96 SER A CA 1
ATOM 792 C C . SER A 1 96 ? 11.079 4.547 -1.660 1.00 84.00 96 SER A C 1
ATOM 794 O O . SER A 1 96 ? 11.039 4.564 -0.431 1.00 84.00 96 SER A O 1
ATOM 796 N N . LEU A 1 97 ? 9.975 4.667 -2.404 1.00 83.12 97 LEU A N 1
ATOM 797 C CA . LEU A 1 97 ? 8.632 4.795 -1.837 1.00 83.12 97 LEU A CA 1
ATOM 798 C C . LEU A 1 97 ? 8.192 3.515 -1.104 1.00 83.12 97 LEU A C 1
ATOM 800 O O . LEU A 1 97 ? 7.609 3.594 -0.022 1.00 83.12 97 LEU A O 1
ATOM 804 N N . GLY A 1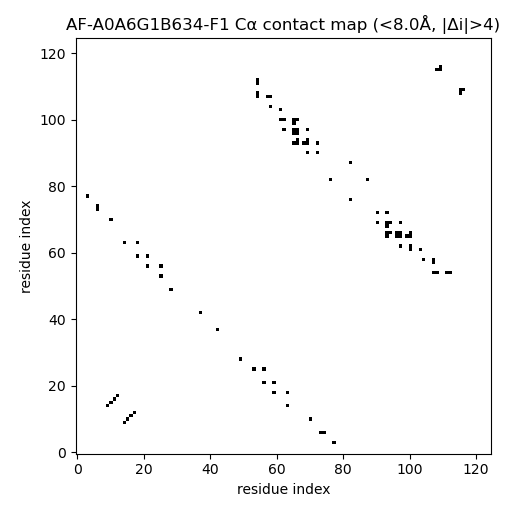 98 ? 8.526 2.342 -1.647 1.00 81.12 98 GLY A N 1
ATOM 805 C CA . GLY A 1 98 ? 8.327 1.052 -0.984 1.00 81.12 98 GLY A CA 1
ATOM 806 C C . GLY A 1 98 ? 9.095 0.948 0.336 1.00 81.12 98 GLY A C 1
ATOM 807 O O . GLY A 1 98 ? 8.536 0.502 1.338 1.00 81.12 98 GLY A O 1
ATOM 808 N N . TYR A 1 99 ? 10.337 1.436 0.392 1.00 78.25 99 TYR A N 1
ATOM 809 C CA . TYR A 1 99 ? 11.111 1.498 1.637 1.00 78.25 99 TYR A CA 1
ATOM 810 C C . TYR A 1 99 ? 10.580 2.543 2.624 1.00 78.25 99 TYR A C 1
ATOM 812 O O . TYR A 1 99 ? 10.569 2.291 3.832 1.00 78.25 99 TYR A O 1
ATOM 820 N N . ALA A 1 100 ? 10.058 3.672 2.135 1.00 78.19 100 ALA A N 1
ATOM 821 C CA . ALA A 1 100 ? 9.408 4.679 2.972 1.00 78.19 100 ALA A CA 1
ATOM 822 C C . ALA A 1 100 ? 8.183 4.121 3.725 1.00 78.19 100 ALA A C 1
ATOM 824 O O . ALA A 1 100 ? 7.829 4.645 4.782 1.00 78.19 100 ALA A O 1
ATOM 825 N N . ASN A 1 101 ? 7.588 3.011 3.266 1.00 73.75 101 ASN A N 1
ATOM 826 C CA . ASN A 1 101 ? 6.553 2.287 4.009 1.00 73.75 101 ASN A CA 1
ATOM 827 C C . ASN A 1 101 ? 7.001 1.897 5.434 1.00 73.75 101 ASN A C 1
ATOM 829 O O . ASN A 1 101 ? 6.214 1.976 6.377 1.00 73.75 101 ASN A O 1
ATOM 833 N N . SER A 1 102 ? 8.277 1.548 5.627 1.00 70.00 102 SER A N 1
ATOM 834 C CA . SER A 1 102 ? 8.821 1.258 6.960 1.00 70.00 102 SER A CA 1
ATOM 835 C C . SER A 1 102 ? 8.793 2.483 7.881 1.00 70.00 102 SER A C 1
ATOM 837 O O . SER A 1 102 ? 8.518 2.343 9.073 1.00 70.00 102 SER A O 1
ATOM 839 N N . CYS A 1 103 ? 9.003 3.685 7.333 1.00 64.94 103 CYS A N 1
ATOM 840 C CA . CYS A 1 103 ? 8.908 4.960 8.056 1.00 64.94 103 CYS A CA 1
ATOM 841 C C . CYS A 1 103 ? 7.456 5.402 8.292 1.00 64.94 103 CYS A C 1
ATOM 843 O O . CYS A 1 103 ? 7.173 6.130 9.244 1.00 64.94 103 CYS A O 1
ATOM 845 N N . LEU A 1 104 ? 6.526 4.953 7.447 1.00 63.97 104 LEU A N 1
ATOM 846 C CA . LEU A 1 104 ? 5.103 5.268 7.567 1.00 63.97 104 LEU A CA 1
ATOM 847 C C . LEU A 1 104 ? 4.395 4.412 8.620 1.00 63.97 104 LEU A C 1
ATOM 849 O O . LEU A 1 104 ? 3.394 4.864 9.173 1.00 63.97 104 LEU A O 1
ATOM 853 N N . ASN A 1 105 ? 4.938 3.242 8.974 1.00 65.38 105 ASN A N 1
ATOM 854 C CA . ASN A 1 105 ? 4.405 2.393 10.042 1.00 65.38 105 ASN A CA 1
ATOM 855 C C . ASN A 1 105 ? 4.154 3.186 11.353 1.00 65.38 105 ASN A C 1
ATOM 857 O O . ASN A 1 105 ? 2.998 3.236 11.783 1.00 65.38 105 ASN A O 1
ATOM 861 N N . PRO A 1 106 ? 5.141 3.891 11.961 1.00 62.59 106 PRO A N 1
ATOM 862 C CA . PRO A 1 106 ? 4.922 4.766 13.120 1.00 62.59 106 PRO A CA 1
ATOM 863 C C . PRO A 1 106 ? 3.828 5.817 12.914 1.00 62.59 106 PRO A C 1
ATOM 865 O O . PRO A 1 106 ? 3.011 6.038 13.806 1.00 62.59 106 PRO A O 1
ATOM 868 N N . PHE A 1 107 ? 3.777 6.445 11.737 1.00 61.47 107 PHE A N 1
ATOM 869 C CA . PHE A 1 107 ? 2.796 7.482 11.417 1.00 61.47 107 PHE A CA 1
ATOM 870 C C . PHE A 1 107 ? 1.372 6.920 11.402 1.00 61.47 107 PHE A C 1
ATOM 872 O O . PHE A 1 107 ? 0.461 7.512 11.980 1.00 61.47 107 PHE A O 1
ATOM 879 N N . VAL A 1 108 ? 1.179 5.732 10.825 1.00 60.03 108 VAL A N 1
ATOM 880 C CA . VAL A 1 108 ? -0.124 5.061 10.822 1.00 60.03 108 VAL A CA 1
ATOM 881 C C . VAL A 1 108 ? -0.53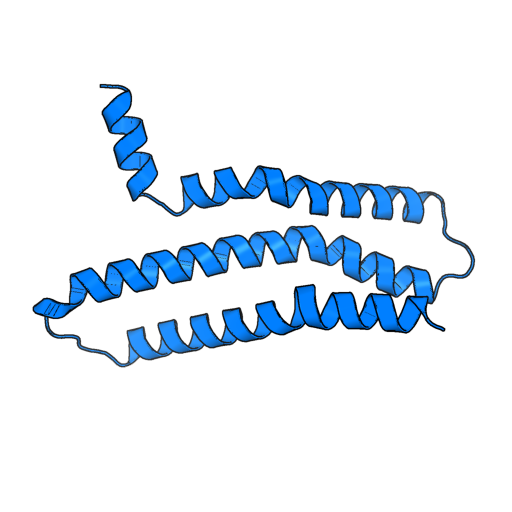0 4.641 12.239 1.00 60.03 108 VAL A C 1
ATOM 883 O O . VAL A 1 108 ? -1.689 4.833 12.621 1.00 60.03 108 VAL A O 1
ATOM 886 N N . TYR A 1 109 ? 0.407 4.156 13.062 1.00 61.56 109 TYR A N 1
ATOM 887 C CA . TYR A 1 109 ? 0.134 3.877 14.477 1.00 61.56 109 TYR A CA 1
ATOM 888 C C . TYR A 1 109 ? -0.240 5.150 15.257 1.00 61.56 109 TYR A C 1
ATOM 890 O O . TYR A 1 109 ? -1.202 5.124 16.025 1.00 61.56 109 TYR A O 1
ATOM 898 N N . ILE A 1 110 ? 0.447 6.274 15.039 1.00 58.78 110 ILE A N 1
ATOM 899 C CA . ILE A 1 110 ? 0.182 7.554 15.722 1.00 58.78 110 ILE A CA 1
ATOM 900 C C . ILE A 1 110 ? -1.168 8.156 15.297 1.00 58.78 110 ILE A C 1
ATOM 902 O O . ILE A 1 110 ? -1.911 8.662 16.143 1.00 58.78 110 ILE A O 1
ATOM 906 N N . VAL A 1 111 ? -1.513 8.084 14.008 1.00 54.88 111 VAL A N 1
ATOM 907 C CA . VAL A 1 111 ? -2.734 8.698 13.461 1.00 54.88 111 VAL A CA 1
ATOM 908 C C . VAL A 1 111 ? -3.986 7.865 13.766 1.00 54.88 111 VAL A C 1
ATOM 910 O O . VAL A 1 111 ? -5.038 8.441 14.044 1.00 54.88 111 VAL A O 1
ATOM 913 N N . LEU A 1 112 ? -3.912 6.525 13.772 1.00 51.81 112 LEU A N 1
ATOM 914 C CA . LEU A 1 112 ? -5.102 5.682 13.985 1.00 51.81 112 LEU A CA 1
ATOM 915 C C . LEU A 1 112 ? -5.319 5.199 15.427 1.00 51.81 112 LEU A C 1
ATOM 917 O O . LEU A 1 112 ? -6.460 4.897 15.816 1.00 51.81 112 LEU A O 1
ATOM 921 N N . CYS A 1 113 ? -4.279 5.167 16.257 1.00 49.00 113 CYS A N 1
ATOM 922 C CA . CYS A 1 113 ? -4.436 4.922 17.685 1.00 49.00 113 CYS A CA 1
ATOM 923 C C . CYS A 1 113 ? -4.644 6.261 18.419 1.00 49.00 113 CYS A C 1
ATOM 925 O O . CYS A 1 113 ? -3.710 6.814 18.994 1.00 49.00 113 CYS A O 1
ATOM 927 N N . GLU A 1 114 ? -5.886 6.767 18.519 1.00 50.47 114 GLU A N 1
ATOM 928 C CA . GLU A 1 114 ? -6.177 7.857 19.485 1.00 50.47 114 GLU A CA 1
ATOM 929 C C . GLU A 1 114 ? -5.763 7.461 20.914 1.00 50.47 114 GLU A C 1
ATOM 931 O O . GLU A 1 114 ? -5.540 8.320 21.761 1.00 5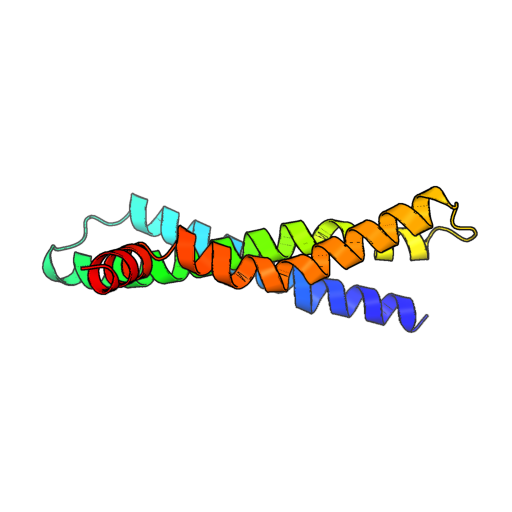0.47 114 GLU A O 1
ATOM 936 N N . THR A 1 115 ? -5.637 6.160 21.195 1.00 51.59 115 THR A N 1
ATOM 937 C CA . THR A 1 115 ? -5.128 5.634 22.462 1.00 51.59 115 THR A CA 1
ATOM 938 C C . THR A 1 115 ? -3.661 6.019 22.712 1.00 51.59 115 THR A C 1
ATOM 940 O O . THR A 1 115 ? -3.293 6.236 23.864 1.00 51.59 115 THR A O 1
ATOM 943 N N . PHE A 1 116 ? -2.834 6.158 21.665 1.00 49.38 116 PHE A N 1
ATOM 944 C CA . PHE A 1 116 ? -1.447 6.634 21.788 1.00 49.38 116 PHE A CA 1
ATOM 945 C C . PHE A 1 116 ? -1.374 8.155 21.877 1.00 49.38 116 PHE A C 1
ATOM 947 O O . PHE A 1 116 ? -0.623 8.665 22.699 1.00 49.38 116 PHE A O 1
ATOM 954 N N . ARG A 1 117 ? -2.218 8.881 21.129 1.00 50.41 117 ARG A N 1
ATOM 955 C CA . ARG A 1 117 ? -2.377 10.337 21.294 1.00 50.41 117 ARG A CA 1
ATOM 956 C C . ARG A 1 117 ? -2.727 10.702 22.739 1.00 50.41 117 ARG A C 1
ATOM 958 O O . ARG A 1 117 ? -2.130 11.614 23.293 1.00 50.41 117 ARG A O 1
ATOM 965 N N . LYS A 1 118 ? -3.624 9.944 23.381 1.00 50.28 118 LYS A N 1
ATOM 966 C CA . LYS A 1 118 ? -3.964 10.154 24.798 1.00 50.28 118 LYS A CA 1
ATOM 967 C C . LYS A 1 118 ? -2.804 9.853 25.754 1.00 50.28 118 LYS A C 1
ATOM 969 O O . LYS A 1 118 ? -2.657 10.585 26.720 1.00 50.28 118 LYS A O 1
ATOM 974 N N . ARG A 1 119 ? -1.972 8.833 25.501 1.00 50.34 119 ARG A N 1
ATOM 975 C CA . ARG A 1 119 ? -0.788 8.550 26.342 1.00 50.34 119 ARG A CA 1
ATOM 976 C C . ARG A 1 119 ? 0.354 9.542 26.126 1.00 50.34 119 ARG A C 1
ATOM 978 O O . ARG A 1 119 ? 0.948 9.965 27.102 1.00 50.34 119 ARG A O 1
ATOM 985 N N . LEU A 1 120 ? 0.614 9.956 24.888 1.00 52.19 120 LEU A N 1
ATOM 986 C CA . LEU A 1 120 ? 1.636 10.963 24.582 1.00 52.19 120 LEU A CA 1
ATOM 987 C C . LEU A 1 120 ? 1.272 12.337 25.153 1.00 52.19 120 LEU A C 1
ATOM 989 O O . LEU A 1 120 ? 2.128 12.993 25.725 1.00 52.19 120 LEU A O 1
ATOM 993 N N . VAL A 1 121 ? 0.002 12.745 25.080 1.00 53.25 121 VAL A N 1
ATOM 994 C CA . VAL A 1 121 ? -0.460 14.001 25.699 1.00 53.25 121 VAL A CA 1
ATOM 995 C C . VAL A 1 121 ? -0.463 13.921 27.234 1.00 53.25 121 VAL A C 1
ATOM 997 O O . VAL A 1 121 ? -0.301 14.943 27.890 1.00 53.25 121 VAL A O 1
ATOM 1000 N N . LEU A 1 122 ? -0.608 12.725 27.820 1.00 54.28 122 LEU A N 1
ATOM 1001 C CA . LEU A 1 122 ? -0.527 12.523 29.273 1.00 54.28 122 LEU A CA 1
ATOM 1002 C C . LEU A 1 122 ? 0.908 12.411 29.810 1.00 54.28 122 LEU A C 1
ATOM 1004 O O . LEU A 1 122 ? 1.104 12.732 30.969 1.00 54.28 122 LEU A O 1
ATOM 1008 N N . SER A 1 123 ? 1.894 11.991 29.008 1.00 50.16 123 SER A N 1
ATOM 1009 C CA . SER A 1 123 ? 3.318 11.969 29.405 1.00 50.16 123 SER A CA 1
ATOM 1010 C C . SER A 1 123 ? 4.040 13.311 29.230 1.00 50.16 123 SER A C 1
ATOM 1012 O O . SER A 1 123 ? 5.210 13.415 29.581 1.00 50.16 123 SER A O 1
ATOM 1014 N N . VAL A 1 124 ? 3.371 14.316 28.658 1.00 56.22 124 VAL A N 1
ATOM 1015 C CA . VAL A 1 124 ? 3.864 15.705 28.558 1.00 56.22 124 VAL A CA 1
ATOM 1016 C C . VAL A 1 124 ? 3.230 16.598 29.646 1.00 56.22 124 VAL A C 1
ATOM 1018 O O . VAL A 1 124 ? 3.509 17.792 29.714 1.00 56.22 124 VAL A O 1
ATOM 1021 N N . LYS A 1 125 ? 2.391 16.023 30.518 1.00 42.94 125 LYS A N 1
ATOM 1022 C CA . LYS A 1 125 ? 1.962 16.623 31.788 1.00 42.94 125 LYS A CA 1
ATOM 1023 C C . LYS A 1 125 ? 2.751 16.013 32.935 1.00 42.94 125 LYS A C 1
ATOM 1025 O O . LYS A 1 125 ? 2.976 16.760 33.906 1.00 42.94 125 LYS A O 1
#

Solvent-accessible surface area (backbone atoms only — not comparable to full-atom values): 6968 Å² total; per-residue (Å²): 114,66,67,60,54,50,56,48,51,49,42,42,65,73,45,50,49,55,50,51,55,45,53,52,50,50,52,53,52,50,52,50,61,77,73,51,91,70,64,77,89,54,48,63,63,52,51,52,54,51,49,54,51,52,42,53,46,51,49,50,52,50,45,46,66,28,35,45,57,31,54,52,48,57,57,50,50,78,75,48,93,73,81,49,74,69,51,54,52,51,48,54,50,20,47,50,39,36,56,45,37,69,66,42,49,62,53,49,50,53,71,62,31,63,71,50,50,54,50,57,60,56,73,76,106

InterPro domains:
  IPR000276 G protein-coupled receptor, rhodopsin-like [PF00001] (4-109)
  IPR000276 G protein-coupled receptor, rhodopsin-like [PR00237] (7-30)
  IPR000276 G protein-coupled receptor, rhodopsin-like [PR00237] (52-76)
  IPR000276 G protein-coupled receptor, rhodopsin-like [PR00237] (91-117)
  IPR004047 Melanin-concentrating hormone receptor 1 [PR01507] (27-50)
  IPR004047 Melanin-concentrating hormone receptor 1 [PR01507] (79-98)
  IPR004047 Melanin-concentrating hormone receptor 1 [PR01507] (113-125)
  IPR008361 Melanin-concentrating hormone receptor [PR01783] (2-11)
  IPR008361 Melanin-concentrating hormone receptor [PR01783] (72-85)
  IPR017452 GPCR, rhodopsin-like, 7TM [PS50262] (1-109)

Sequence (125 aa):
TDLYWFTLYQFFLAFALPFVVITAAYVRILQRMMSSVAPASQRSIRLRTKRVTRTAIAICLVFFVCWAPYYVLQLTQLYISRPTLTFVYLYNAAISLGYANSCLNPFVYIVLCETFRKRLVLSVK

Nearest PDB structures (foldseek):
  8wwm-assembly1_R  TM=7.800E-01  e=4.131E-12  Homo sapiens
  8a2o-assembly1_A  TM=8.047E-01  e=4.855E-03  Homo sapiens
  5nm4-assembly1_A  TM=7.869E-01  e=7.215E-03  Homo sapiens

Radius of gyration: 19.68 Å; Cα contacts (8 Å, |Δi|>4): 50; chains: 1; bounding box: 46×35×56 Å

Foldseek 3Di:
DVLVVVLVVCCCVVPVVVVVVLVVVVVVVVVCVVPDPDDPVCVVVNVVVVLVSVLVSVLNVLLCVLQVQLSVLSVVVVVDPDDDPVSVVSNVVSVVSNVCSVVCNVVSCVVSPVVVVVVVVVVVD